Protein AF-A0A7R9TC52-F1 (afdb_monomer)

Radius of gyration: 25.81 Å; Cα contacts (8 Å, |Δi|>4): 163; chains: 1; bounding box: 62×37×87 Å

Organism: Micromonas pusilla (NCBI:txid38833)

Structure (mmCIF, N/CA/C/O backbone):
data_AF-A0A7R9TC52-F1
#
_entry.id   AF-A0A7R9TC52-F1
#
loop_
_atom_site.group_PDB
_atom_site.id
_atom_site.type_symbol
_atom_site.label_atom_id
_atom_site.label_alt_id
_atom_site.label_comp_id
_atom_site.label_asym_id
_atom_site.label_entity_id
_atom_site.label_seq_id
_atom_site.pdbx_PDB_ins_code
_atom_site.Cartn_x
_atom_site.Cartn_y
_atom_site.Cartn_z
_atom_site.occupancy
_atom_site.B_iso_or_equiv
_atom_site.auth_seq_id
_atom_site.auth_comp_id
_atom_site.auth_asym_id
_atom_site.auth_atom_id
_atom_site.pdbx_PDB_model_num
ATOM 1 N N . PRO A 1 1 ? 1.605 -23.244 55.965 1.00 40.97 1 PRO A N 1
ATOM 2 C CA . PRO A 1 1 ? 0.274 -23.173 55.314 1.00 40.97 1 PRO A CA 1
ATOM 3 C C . PRO A 1 1 ? 0.429 -22.957 53.800 1.00 40.97 1 PRO A C 1
ATOM 5 O O . PRO A 1 1 ? 0.534 -21.833 53.319 1.00 40.97 1 PRO A O 1
ATOM 8 N N . VAL A 1 2 ? 0.541 -24.070 53.074 1.00 34.84 2 VAL A N 1
ATOM 9 C CA . VAL A 1 2 ? 0.736 -24.121 51.621 1.00 34.84 2 VAL A CA 1
ATOM 10 C C . VAL A 1 2 ? -0.630 -23.930 50.963 1.00 34.84 2 VAL A C 1
ATOM 12 O O . VAL A 1 2 ? -1.528 -24.744 51.167 1.00 34.84 2 VAL A O 1
ATOM 15 N N . ARG A 1 3 ? -0.824 -22.828 50.231 1.00 35.22 3 ARG A N 1
ATOM 16 C CA . ARG A 1 3 ? -2.054 -22.608 49.458 1.00 35.22 3 ARG A CA 1
ATOM 17 C C . ARG A 1 3 ? -2.007 -23.490 48.210 1.00 35.22 3 ARG A C 1
ATOM 19 O O . ARG A 1 3 ? -1.059 -23.425 47.432 1.00 35.22 3 ARG A O 1
ATOM 26 N N . SER A 1 4 ? -3.015 -24.343 48.071 1.00 33.31 4 SER A N 1
ATOM 27 C CA . SER A 1 4 ? -3.179 -25.311 46.990 1.00 33.31 4 SER A CA 1
ATOM 28 C C . SER A 1 4 ? -3.254 -24.641 45.618 1.00 33.31 4 SER A C 1
ATOM 30 O O . SER A 1 4 ? -4.036 -23.715 45.411 1.00 33.31 4 SER A O 1
ATOM 32 N N . TRP A 1 5 ? -2.505 -25.188 44.666 1.00 34.31 5 TRP A N 1
ATOM 33 C CA . TRP A 1 5 ? -2.397 -24.782 43.260 1.00 34.31 5 TRP A CA 1
ATOM 34 C C . TRP A 1 5 ? -3.608 -25.149 42.370 1.00 34.31 5 TRP A C 1
ATOM 36 O O . TRP A 1 5 ? -3.480 -25.229 41.155 1.00 34.31 5 TRP A O 1
ATOM 46 N N . ASN A 1 6 ? -4.801 -25.343 42.939 1.00 37.53 6 ASN A N 1
ATOM 47 C CA . ASN A 1 6 ? -5.980 -25.836 42.209 1.00 37.53 6 ASN A CA 1
ATOM 48 C C . ASN A 1 6 ? -7.138 -24.828 42.189 1.00 37.53 6 ASN A C 1
ATOM 50 O O . ASN A 1 6 ? -8.243 -25.143 42.624 1.00 37.53 6 ASN A O 1
ATOM 54 N N . GLN A 1 7 ? -6.911 -23.607 41.688 1.00 41.38 7 GLN A N 1
ATOM 55 C CA . GLN A 1 7 ? -8.031 -22.681 41.438 1.00 41.38 7 GLN A CA 1
ATOM 56 C C . GLN A 1 7 ? -7.898 -21.760 40.215 1.00 41.38 7 GLN A C 1
ATOM 58 O O . GLN A 1 7 ? -8.698 -20.847 40.049 1.00 41.38 7 GLN A O 1
ATOM 63 N N . PHE A 1 8 ? -6.950 -22.025 39.313 1.00 36.66 8 PHE A N 1
ATOM 64 C CA . PHE A 1 8 ? -6.849 -21.330 38.022 1.00 36.66 8 PHE A CA 1
ATOM 65 C C . PHE A 1 8 ? -6.817 -22.335 36.862 1.00 36.66 8 PHE A C 1
ATOM 67 O O . PHE A 1 8 ? -5.893 -22.375 36.062 1.00 36.66 8 PHE A O 1
ATOM 74 N N . SER A 1 9 ? -7.853 -23.168 36.766 1.00 41.00 9 SER A N 1
ATOM 75 C CA . SER A 1 9 ? -8.169 -23.941 35.556 1.00 41.00 9 SER A CA 1
ATOM 76 C C . SER A 1 9 ? -9.432 -23.402 34.878 1.00 41.00 9 SER A C 1
ATOM 78 O O . SER A 1 9 ? -10.278 -24.144 34.389 1.00 41.00 9 SER A O 1
ATOM 80 N N . GLY A 1 10 ? -9.562 -22.075 34.834 1.00 33.19 10 GLY A N 1
ATOM 81 C CA . GLY A 1 10 ? -10.422 -21.411 33.866 1.00 33.19 10 GLY A CA 1
ATOM 82 C C . GLY A 1 10 ? -9.633 -21.243 32.577 1.00 33.19 10 GLY A C 1
ATOM 83 O O . GLY A 1 10 ? -8.869 -20.291 32.446 1.00 33.19 10 GLY A O 1
ATOM 84 N N . LEU A 1 11 ? -9.783 -22.181 31.643 1.00 34.69 11 LEU A N 1
ATOM 85 C CA . LEU A 1 11 ? -9.360 -21.996 30.261 1.00 34.69 11 LEU A CA 1
ATOM 86 C C . LEU A 1 11 ? -10.121 -20.769 29.739 1.00 34.69 11 LEU A C 1
ATOM 88 O O . LEU A 1 11 ? -11.295 -20.887 29.405 1.00 34.69 11 LEU A O 1
ATOM 92 N N . PHE A 1 12 ? -9.510 -19.581 29.745 1.00 33.59 12 PHE A N 1
ATOM 93 C CA . PHE A 1 12 ? -10.089 -18.425 29.069 1.00 33.59 12 PHE A CA 1
ATOM 94 C C . PHE A 1 12 ? -10.156 -18.789 27.587 1.00 33.59 12 PHE A C 1
ATOM 96 O O . PHE A 1 12 ? -9.103 -18.900 26.952 1.00 33.59 12 PHE A O 1
ATOM 103 N N . PRO A 1 13 ? -11.346 -18.998 26.997 1.00 35.34 13 PRO A N 1
ATOM 104 C CA . PRO A 1 13 ? -11.420 -19.101 25.561 1.00 35.34 13 PRO A CA 1
ATOM 105 C C . PRO A 1 13 ? -11.155 -17.680 25.076 1.00 35.34 13 PRO A C 1
ATOM 107 O O . PRO A 1 13 ? -11.984 -16.787 25.270 1.00 35.34 13 PRO A O 1
ATOM 110 N N . GLY A 1 14 ? -9.966 -17.459 24.514 1.00 35.66 14 GLY A N 1
ATOM 111 C CA . GLY A 1 14 ? -9.632 -16.241 23.793 1.00 35.66 14 GLY A CA 1
ATOM 112 C C . GLY A 1 14 ? -10.634 -16.071 22.659 1.00 35.66 14 GLY A C 1
ATOM 113 O O . GLY A 1 14 ? -10.454 -16.595 21.565 1.00 35.66 14 GLY A O 1
ATOM 114 N N . THR A 1 15 ? -11.738 -15.393 22.947 1.00 40.16 15 THR A N 1
ATOM 115 C CA . THR A 1 15 ? -12.758 -15.059 21.968 1.00 40.16 15 THR A CA 1
ATOM 116 C C . THR A 1 15 ? -12.545 -13.606 21.611 1.00 40.16 15 THR A C 1
ATOM 118 O O . THR A 1 15 ? -12.765 -12.697 22.409 1.00 40.16 15 THR A O 1
ATOM 121 N N . ASN A 1 16 ? -12.095 -13.386 20.380 1.00 38.34 16 ASN A N 1
ATOM 122 C CA . ASN A 1 16 ? -12.171 -12.084 19.741 1.00 38.34 16 ASN A CA 1
ATOM 123 C C . ASN A 1 16 ? -13.656 -11.753 19.510 1.00 38.34 16 ASN A C 1
ATOM 125 O O . ASN A 1 16 ? -14.185 -11.990 18.431 1.00 38.34 16 ASN A O 1
ATOM 129 N N . GLY A 1 17 ? -14.345 -11.270 20.547 1.00 40.81 17 GLY A N 1
ATOM 130 C CA . GLY A 1 17 ? -15.575 -10.481 20.430 1.00 40.81 17 GLY A CA 1
ATOM 131 C C . GLY A 1 17 ? -16.787 -11.113 19.731 1.00 40.81 17 GLY A C 1
ATOM 132 O O . GLY A 1 17 ? -17.595 -10.367 19.184 1.00 40.81 17 GLY A O 1
ATOM 133 N N . LEU A 1 18 ? -16.974 -12.438 19.745 1.00 40.31 18 LEU A N 1
ATOM 134 C CA . LEU A 1 18 ? -18.172 -13.052 19.154 1.00 40.31 18 LEU A CA 1
ATOM 135 C C . LEU A 1 18 ? -19.357 -13.060 20.135 1.00 40.31 18 LEU A C 1
ATOM 137 O O . LEU A 1 18 ? -19.440 -13.888 21.043 1.00 40.31 18 LEU A O 1
ATOM 141 N N . ARG A 1 19 ? -20.326 -12.167 19.911 1.00 37.69 19 ARG A N 1
ATOM 142 C CA . ARG A 1 19 ? -21.653 -12.222 20.541 1.00 37.69 19 ARG A CA 1
ATOM 143 C C . ARG A 1 19 ? -22.527 -13.198 19.743 1.00 37.69 19 ARG A C 1
ATOM 145 O O . ARG A 1 19 ? -22.963 -12.883 18.642 1.00 37.69 19 ARG A O 1
ATOM 152 N N . LYS A 1 20 ? -22.782 -14.392 20.285 1.00 36.47 20 LYS A N 1
ATOM 153 C CA . LYS A 1 20 ? -23.729 -15.365 19.710 1.00 36.47 20 LYS A CA 1
ATOM 154 C C . LYS A 1 20 ? -25.159 -14.899 20.015 1.00 36.47 20 LYS A C 1
ATOM 156 O O . LYS A 1 20 ? -25.561 -14.923 21.175 1.00 36.47 20 LYS A O 1
ATOM 161 N N . GLN A 1 21 ? -25.929 -14.490 19.008 1.00 42.16 21 GLN A N 1
ATOM 162 C CA . GLN A 1 21 ? -27.389 -14.412 19.128 1.00 42.16 21 GLN A CA 1
ATOM 163 C C . GLN A 1 21 ? -27.986 -15.686 18.521 1.00 42.16 21 GLN A C 1
ATOM 165 O O . GLN A 1 21 ? -27.682 -16.031 17.381 1.00 42.16 21 GLN A O 1
ATOM 170 N N . LYS A 1 22 ? -28.779 -16.413 19.318 1.00 42.53 22 LYS A N 1
ATOM 171 C CA . LYS A 1 22 ? -29.676 -17.478 18.842 1.00 42.53 22 LYS A CA 1
ATOM 172 C C . LYS A 1 22 ? -30.717 -16.845 17.922 1.00 42.53 22 LYS A C 1
ATOM 174 O O . LYS A 1 22 ? -31.209 -15.789 18.294 1.00 42.53 22 LYS A O 1
ATOM 179 N N . ASN A 1 23 ? -31.083 -17.499 16.823 1.00 38.19 23 ASN A N 1
ATOM 180 C CA . ASN A 1 23 ? -32.410 -17.341 16.229 1.00 38.19 23 ASN A CA 1
ATOM 181 C C . ASN A 1 23 ? -32.863 -18.641 15.550 1.00 38.19 23 ASN A C 1
ATOM 183 O O . ASN A 1 23 ? -32.041 -19.448 15.124 1.00 38.19 23 ASN A O 1
ATOM 187 N N . ASP A 1 24 ? -34.181 -18.797 15.593 1.00 41.84 24 ASP A N 1
ATOM 188 C CA . ASP A 1 24 ? -35.038 -19.979 15.490 1.00 41.84 24 ASP A CA 1
ATOM 189 C C . ASP A 1 24 ? -35.435 -20.306 14.034 1.00 41.84 24 ASP A C 1
ATOM 191 O O . ASP A 1 24 ? -35.363 -19.439 13.161 1.00 41.84 24 ASP A O 1
ATOM 195 N N . GLU A 1 25 ? -35.829 -21.553 13.773 1.00 46.72 25 GLU A N 1
ATOM 196 C CA . GLU A 1 25 ? -36.002 -22.153 12.439 1.00 46.72 25 GLU A CA 1
ATOM 197 C C . GLU A 1 25 ? -37.337 -21.786 11.751 1.00 46.72 25 GLU A C 1
ATOM 199 O O . GLU A 1 25 ? -38.415 -22.014 12.292 1.00 46.72 25 GLU A O 1
ATOM 204 N N . SER A 1 26 ? -37.285 -21.284 10.507 1.00 42.59 26 SER A N 1
ATOM 205 C CA . SER A 1 26 ? -38.349 -21.424 9.483 1.00 42.59 26 SER A CA 1
ATOM 206 C C . SER A 1 26 ? -37.828 -20.961 8.110 1.00 42.59 26 SER A C 1
ATOM 208 O O . SER A 1 26 ? -37.784 -19.773 7.802 1.00 42.59 26 SER A O 1
ATOM 210 N N . HIS A 1 27 ? -37.355 -21.894 7.279 1.00 46.94 27 HIS A N 1
ATOM 211 C CA . HIS A 1 27 ? -36.656 -21.564 6.030 1.00 46.94 27 HIS A CA 1
ATOM 212 C C . HIS A 1 27 ? -37.600 -21.526 4.816 1.00 46.94 27 HIS A C 1
ATOM 214 O O . HIS A 1 27 ? -38.103 -22.560 4.380 1.00 46.94 27 HIS A O 1
ATOM 220 N N . GLY A 1 28 ? -37.784 -20.331 4.241 1.00 50.12 28 GLY A N 1
ATOM 221 C CA . GLY A 1 28 ? -38.159 -20.151 2.832 1.00 50.12 28 GLY A CA 1
ATOM 222 C C . GLY A 1 28 ? -37.042 -20.620 1.889 1.00 50.12 28 GLY A C 1
ATOM 223 O O . GLY A 1 28 ? -35.961 -21.011 2.339 1.00 50.12 28 GLY A O 1
ATOM 224 N N . SER A 1 29 ? -37.287 -20.616 0.576 1.00 58.75 29 SER A N 1
ATOM 225 C CA . SER A 1 29 ? -36.290 -21.102 -0.383 1.00 58.75 29 SER A CA 1
ATOM 226 C C . SER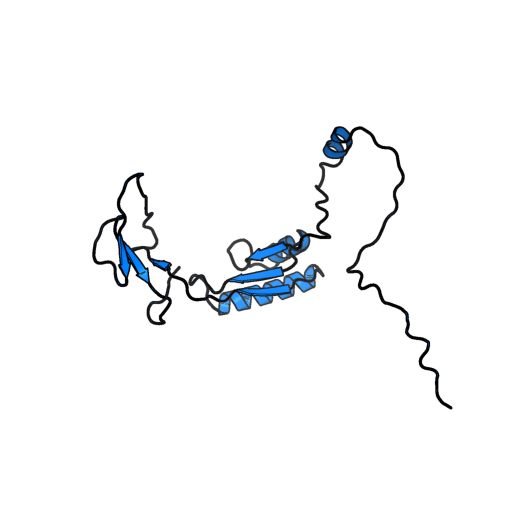 A 1 29 ? -34.987 -20.294 -0.284 1.00 58.75 29 SER A C 1
ATOM 228 O O . SER A 1 29 ? -34.993 -19.082 -0.066 1.00 58.75 29 SER A O 1
ATOM 230 N N . LEU A 1 30 ? -33.843 -20.968 -0.446 1.00 51.75 30 LEU A N 1
ATOM 231 C CA . LEU A 1 30 ? -32.504 -20.364 -0.347 1.00 51.75 30 LEU A CA 1
ATOM 232 C C . LEU A 1 30 ? -32.352 -19.111 -1.223 1.00 51.75 30 LEU A C 1
ATOM 234 O O . LEU A 1 30 ? -31.683 -18.163 -0.825 1.00 51.75 30 LEU A O 1
ATOM 238 N N . ALA A 1 31 ? -33.001 -19.088 -2.388 1.00 49.56 31 ALA A N 1
ATOM 239 C CA . ALA A 1 31 ? -32.985 -17.942 -3.288 1.00 49.56 31 ALA A CA 1
ATOM 240 C C . ALA A 1 31 ? -33.761 -16.738 -2.723 1.00 49.56 31 ALA A C 1
ATOM 242 O O . ALA A 1 31 ? -33.278 -15.613 -2.813 1.00 49.56 31 ALA A O 1
ATOM 243 N N . GLU A 1 32 ? -34.919 -16.951 -2.095 1.00 53.31 32 GLU A N 1
ATOM 244 C CA . GLU A 1 32 ? -35.710 -15.870 -1.489 1.00 53.31 32 GLU A CA 1
ATOM 245 C C . GLU A 1 32 ? -35.017 -15.272 -0.263 1.00 53.31 32 GLU A C 1
ATOM 247 O O . GLU A 1 32 ? -35.020 -14.056 -0.098 1.00 53.31 32 GLU A O 1
ATOM 252 N N . ILE A 1 33 ? -34.350 -16.098 0.550 1.00 58.44 33 ILE A N 1
ATOM 253 C CA . ILE A 1 33 ? -33.572 -15.630 1.708 1.00 58.44 33 ILE A CA 1
ATOM 254 C C . ILE A 1 33 ? -32.368 -14.796 1.246 1.00 58.44 33 ILE A C 1
ATOM 256 O O . ILE A 1 33 ? -32.144 -13.699 1.755 1.00 58.44 33 ILE A O 1
ATOM 260 N N . VAL A 1 34 ? -31.628 -15.273 0.239 1.00 57.25 34 VAL A N 1
ATOM 261 C CA . VAL A 1 34 ? -30.448 -14.574 -0.300 1.00 57.25 34 VAL A CA 1
ATOM 262 C C . VAL A 1 34 ? -30.823 -13.237 -0.945 1.00 57.25 34 VAL A C 1
ATOM 264 O O . VAL A 1 34 ? -30.100 -12.255 -0.784 1.00 57.25 34 VAL A O 1
ATOM 267 N N . MET A 1 35 ? -31.958 -13.172 -1.646 1.00 53.44 35 MET A N 1
ATOM 268 C CA . MET A 1 35 ? -32.402 -11.941 -2.305 1.00 53.44 35 MET A CA 1
ATOM 269 C C . MET A 1 35 ? -33.078 -10.959 -1.335 1.00 53.44 35 MET A C 1
ATOM 271 O O . MET A 1 35 ? -32.914 -9.751 -1.501 1.00 53.44 35 MET A O 1
ATOM 275 N N . ALA A 1 36 ? -33.770 -11.439 -0.294 1.00 54.41 36 ALA A N 1
ATOM 276 C CA . ALA A 1 36 ? -34.366 -10.589 0.743 1.00 54.41 36 ALA A CA 1
ATOM 277 C C . ALA A 1 36 ? -33.330 -10.020 1.737 1.00 54.41 36 ALA A C 1
ATOM 279 O O . ALA A 1 36 ? -33.522 -8.920 2.252 1.00 54.41 36 ALA A O 1
ATOM 280 N N . GLU A 1 37 ? -32.204 -10.708 1.974 1.00 51.31 37 GLU A N 1
ATOM 281 C CA . GLU A 1 37 ? -31.087 -10.191 2.790 1.00 51.31 37 GLU A CA 1
ATOM 282 C C . GLU A 1 37 ? -30.153 -9.219 2.038 1.00 51.31 37 GLU A C 1
ATOM 284 O O . GLU A 1 37 ? -29.204 -8.678 2.621 1.00 51.31 37 GLU A O 1
ATOM 289 N N . SER A 1 38 ? -30.424 -8.918 0.764 1.00 46.94 38 SER A N 1
ATOM 290 C CA . SER A 1 38 ? -29.614 -8.010 -0.060 1.00 46.94 38 SER A CA 1
ATOM 291 C C . SER A 1 38 ? -29.848 -6.517 0.247 1.00 46.94 38 SER A C 1
ATOM 293 O O . SER A 1 38 ? -30.123 -5.705 -0.634 1.00 46.94 38 SER A O 1
ATOM 295 N N . ALA A 1 39 ? -29.701 -6.126 1.516 1.00 49.53 39 ALA A N 1
ATOM 296 C CA . ALA A 1 39 ? -29.491 -4.727 1.920 1.00 49.53 39 ALA A CA 1
ATOM 297 C C . ALA A 1 39 ? -28.133 -4.487 2.607 1.00 49.53 39 ALA A C 1
ATOM 299 O O . ALA A 1 39 ? -27.769 -3.346 2.888 1.00 49.53 39 ALA A O 1
ATOM 300 N N . LYS A 1 40 ? -27.355 -5.543 2.859 1.00 44.97 40 LYS A N 1
ATOM 301 C CA . LYS A 1 40 ? -25.913 -5.513 3.148 1.00 44.97 40 LYS A CA 1
ATOM 302 C C . LYS A 1 40 ? -25.480 -6.964 3.221 1.00 44.97 40 LYS A C 1
ATOM 304 O O . LYS A 1 40 ? -25.868 -7.655 4.158 1.00 44.97 40 LYS A O 1
ATOM 309 N N . SER A 1 41 ? -24.670 -7.423 2.274 1.00 41.88 41 SER A N 1
ATOM 310 C CA . SER A 1 41 ? -24.009 -8.717 2.405 1.00 41.88 41 SER A CA 1
ATOM 311 C C . SER A 1 41 ? -23.293 -8.757 3.759 1.00 41.88 41 SER A C 1
ATOM 313 O O . SER A 1 41 ? -22.268 -8.092 3.941 1.00 41.88 41 SER A O 1
ATOM 315 N N . LYS A 1 42 ? -23.818 -9.519 4.725 1.00 49.47 42 LYS A N 1
ATOM 316 C CA . LYS A 1 42 ? -23.041 -9.965 5.883 1.00 49.47 42 LYS A CA 1
ATOM 317 C C . LYS A 1 42 ? -22.056 -10.999 5.357 1.00 49.47 42 LYS A C 1
ATOM 319 O O . LYS A 1 42 ? -22.210 -12.197 5.574 1.00 49.47 42 LYS 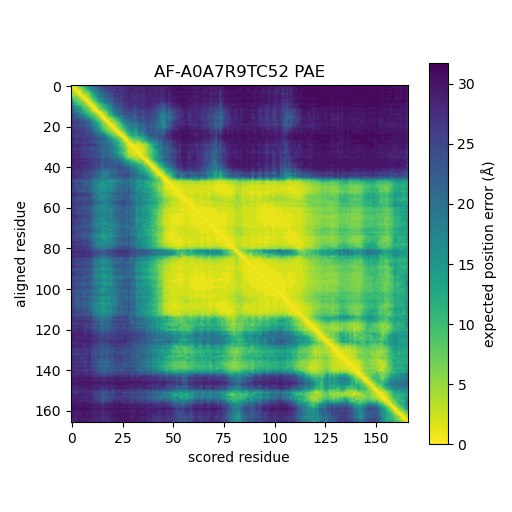A O 1
ATOM 324 N N . ILE A 1 43 ? -21.036 -10.533 4.634 1.00 48.31 43 ILE A N 1
ATOM 325 C CA . ILE A 1 43 ? -19.802 -11.298 4.530 1.00 48.31 43 ILE A CA 1
ATOM 326 C C . ILE A 1 43 ? -19.435 -11.589 5.980 1.00 48.31 43 ILE A C 1
ATOM 328 O O . ILE A 1 43 ? -19.353 -10.679 6.805 1.00 48.31 43 ILE A O 1
ATOM 332 N N . ASN A 1 44 ? -19.331 -12.866 6.320 1.00 50.41 44 ASN A N 1
ATOM 333 C CA . ASN A 1 44 ? -18.929 -13.289 7.645 1.00 50.41 44 ASN A CA 1
ATOM 334 C C . ASN A 1 44 ? -17.416 -12.999 7.760 1.00 50.41 44 ASN A C 1
ATOM 336 O O . ASN A 1 44 ? -16.572 -13.878 7.569 1.00 50.41 44 ASN A O 1
ATOM 340 N N . TYR A 1 45 ? -17.080 -11.715 7.962 1.00 51.50 45 TYR A N 1
ATOM 341 C CA . TYR A 1 45 ? -15.723 -11.161 8.117 1.00 51.50 45 TYR A CA 1
ATOM 342 C C . TYR A 1 45 ? -14.972 -11.789 9.307 1.00 51.50 45 TYR A C 1
ATOM 344 O O . TYR A 1 45 ? -13.782 -11.555 9.536 1.00 51.50 45 TYR A O 1
ATOM 352 N N . ASP A 1 46 ? -15.661 -12.623 10.080 1.00 56.84 46 ASP A N 1
ATOM 353 C CA . ASP A 1 46 ? -15.172 -13.252 11.291 1.00 56.84 46 ASP A CA 1
ATOM 354 C C . ASP A 1 46 ? -13.972 -14.165 10.989 1.00 56.84 46 ASP A C 1
ATOM 356 O O . ASP A 1 46 ? -13.063 -14.268 11.819 1.00 56.84 46 ASP A O 1
ATOM 360 N N . LYS A 1 47 ? -13.889 -14.732 9.772 1.00 73.31 47 LYS A N 1
ATOM 361 C CA . LYS A 1 47 ? -12.776 -15.607 9.353 1.00 73.31 47 LYS A CA 1
ATOM 362 C C . LYS A 1 47 ? -11.723 -14.926 8.477 1.00 73.31 47 LYS A C 1
ATOM 364 O O . LYS A 1 47 ? -10.535 -15.100 8.734 1.00 73.31 47 LYS A O 1
ATOM 369 N N . CYS A 1 48 ? -12.125 -14.164 7.461 1.00 81.19 48 CYS A N 1
ATOM 370 C CA . CYS A 1 48 ? -11.179 -13.554 6.522 1.00 81.19 48 CYS A CA 1
ATOM 371 C C . CYS A 1 48 ? -10.750 -12.164 7.003 1.00 81.19 48 CYS A C 1
ATOM 373 O O . CYS A 1 48 ? -11.593 -11.298 7.229 1.00 81.19 48 CYS A O 1
ATOM 375 N N . LYS A 1 49 ? -9.442 -11.945 7.171 1.00 88.06 49 LYS A N 1
ATOM 376 C CA . LYS A 1 49 ? -8.888 -10.646 7.576 1.00 88.06 49 LYS A CA 1
ATOM 377 C C . LYS A 1 49 ? -8.444 -9.866 6.347 1.00 88.06 49 LYS A C 1
ATOM 379 O O . LYS A 1 49 ? -7.736 -10.399 5.500 1.00 88.06 49 LYS A O 1
ATOM 384 N N . VAL A 1 50 ? -8.850 -8.600 6.278 1.00 92.12 50 VAL A N 1
ATOM 385 C CA . VAL A 1 50 ? -8.517 -7.712 5.163 1.00 92.12 50 VAL A CA 1
ATOM 386 C C . VAL A 1 50 ? -7.241 -6.948 5.486 1.00 92.12 50 VAL A C 1
ATOM 388 O O . VAL A 1 50 ? -7.167 -6.236 6.491 1.00 92.12 50 VAL A O 1
ATOM 391 N N . ILE A 1 51 ? -6.248 -7.092 4.614 1.00 95.81 51 ILE A N 1
ATOM 392 C CA . ILE A 1 51 ? -5.028 -6.288 4.612 1.00 95.81 51 ILE A CA 1
ATOM 393 C C . ILE A 1 51 ? -5.150 -5.298 3.456 1.00 95.81 51 ILE A C 1
ATOM 395 O O . ILE A 1 51 ? -5.361 -5.723 2.322 1.00 95.81 51 ILE A O 1
ATOM 399 N N . ALA A 1 52 ? -5.026 -4.002 3.730 1.00 95.25 52 ALA A N 1
ATOM 400 C CA . ALA A 1 52 ? -5.076 -2.970 2.698 1.00 95.25 52 ALA A CA 1
ATOM 401 C C . ALA A 1 52 ? -3.750 -2.213 2.635 1.00 95.25 52 ALA A C 1
ATOM 403 O O . ALA A 1 52 ? -3.216 -1.803 3.667 1.00 95.25 52 ALA A O 1
ATOM 404 N N . THR A 1 53 ? -3.232 -2.013 1.424 1.00 95.00 53 THR A N 1
ATOM 405 C CA . THR A 1 53 ? -2.123 -1.084 1.187 1.00 95.00 53 THR A CA 1
ATOM 406 C C . THR A 1 53 ? -2.639 0.344 1.329 1.00 95.00 53 THR A C 1
ATOM 408 O O . THR A 1 53 ? -3.630 0.697 0.691 1.00 95.00 53 THR A O 1
ATOM 411 N N . ILE A 1 54 ? -1.992 1.147 2.175 1.00 95.06 54 ILE A N 1
ATOM 412 C CA . ILE A 1 54 ? -2.419 2.520 2.485 1.00 95.06 54 ILE A CA 1
ATOM 413 C C . ILE A 1 54 ? -1.341 3.554 2.150 1.00 95.06 54 ILE A C 1
ATOM 415 O O . ILE A 1 54 ? -0.193 3.210 1.873 1.00 95.06 54 ILE A O 1
ATOM 419 N N . GLY A 1 55 ? -1.715 4.834 2.201 1.00 90.88 55 GLY A N 1
ATOM 420 C CA . GLY A 1 55 ? -0.832 5.956 1.874 1.00 90.88 55 GLY A CA 1
ATOM 421 C C . GLY A 1 55 ? -0.897 6.402 0.416 1.00 90.88 55 GLY A C 1
ATOM 422 O O . GLY A 1 55 ? -0.193 7.329 0.032 1.00 90.88 55 GLY A O 1
ATOM 423 N N . GLY A 1 56 ? -1.772 5.792 -0.387 1.00 90.25 56 GLY A N 1
ATOM 424 C CA . GLY A 1 56 ? -2.122 6.313 -1.706 1.00 90.25 56 GLY A CA 1
ATOM 425 C C . GLY A 1 56 ? -3.135 7.471 -1.635 1.00 90.25 56 GLY A C 1
ATOM 426 O O . GLY A 1 56 ? -3.694 7.752 -0.569 1.00 90.25 56 GLY A O 1
ATOM 427 N N . PRO A 1 57 ? -3.477 8.092 -2.780 1.00 89.94 57 PRO A N 1
ATOM 428 C CA . PRO A 1 57 ? -4.399 9.235 -2.844 1.00 89.94 57 PRO A CA 1
ATOM 429 C C . PRO A 1 57 ? -5.763 8.994 -2.173 1.00 89.94 57 PRO A C 1
ATOM 431 O O . PRO A 1 57 ? -6.354 9.905 -1.596 1.00 89.94 57 PRO A O 1
ATOM 434 N N . LEU A 1 58 ? -6.241 7.746 -2.187 1.00 91.69 58 LEU A N 1
ATOM 435 C CA . LEU A 1 58 ? -7.532 7.342 -1.619 1.00 91.69 58 LEU A CA 1
ATOM 436 C C . LEU A 1 58 ? -7.444 6.754 -0.198 1.00 91.69 58 LEU A C 1
ATOM 438 O O . LEU A 1 58 ? -8.435 6.242 0.314 1.00 91.69 58 LEU A O 1
ATOM 442 N N . SER A 1 59 ? -6.267 6.765 0.433 1.00 93.56 59 SER A N 1
ATOM 443 C CA . SER A 1 59 ? -6.020 6.037 1.689 1.00 93.56 59 SER A CA 1
ATOM 444 C C . SER A 1 59 ? -4.970 6.697 2.591 1.00 93.56 59 SER A C 1
ATOM 446 O O . SER A 1 59 ? -4.231 6.002 3.287 1.00 93.56 59 SER A O 1
ATOM 448 N N . HIS A 1 60 ? -4.874 8.029 2.579 1.00 93.31 60 HIS A N 1
ATOM 449 C CA . HIS A 1 60 ? -3.865 8.762 3.360 1.00 93.31 60 HIS A CA 1
ATOM 450 C C . HIS A 1 60 ? -4.471 9.685 4.425 1.00 93.31 60 HIS A C 1
ATOM 452 O O . HIS A 1 60 ? -3.834 9.928 5.449 1.00 93.31 60 HIS A O 1
ATOM 458 N N . THR A 1 61 ? -5.696 10.182 4.227 1.00 97.38 61 THR A N 1
ATOM 459 C CA . THR A 1 61 ? -6.363 11.069 5.195 1.00 97.38 61 THR A CA 1
ATOM 460 C C . THR A 1 61 ? -7.018 10.290 6.336 1.00 97.38 61 THR A C 1
ATOM 462 O O . THR A 1 61 ? -7.364 9.115 6.202 1.00 97.38 61 THR A O 1
ATOM 465 N N . VAL A 1 62 ? -7.241 10.957 7.471 1.00 98.00 62 VAL A N 1
ATOM 466 C CA . VAL A 1 62 ? -7.873 10.351 8.656 1.00 98.00 62 VAL A CA 1
ATOM 467 C C . VAL A 1 62 ? -9.286 9.837 8.363 1.00 98.00 62 VAL A C 1
ATOM 469 O O . VAL A 1 62 ? -9.667 8.780 8.870 1.00 98.00 62 VAL A O 1
ATOM 472 N N . ASP A 1 63 ? -10.061 10.550 7.546 1.00 97.88 63 ASP A N 1
ATOM 473 C CA . ASP A 1 63 ? -11.445 10.176 7.243 1.00 97.88 63 ASP A CA 1
ATOM 474 C C . ASP A 1 63 ? -11.501 8.960 6.312 1.00 97.88 63 ASP A C 1
ATOM 476 O O . ASP A 1 63 ? -12.167 7.979 6.641 1.00 97.88 63 ASP A O 1
ATOM 480 N N . GLN A 1 64 ? -10.687 8.940 5.249 1.00 97.88 64 GLN A N 1
ATOM 481 C CA . GLN A 1 64 ? -10.529 7.762 4.383 1.00 97.88 64 GLN A CA 1
ATOM 482 C C . GLN A 1 64 ? -10.106 6.525 5.188 1.00 97.88 64 GLN A C 1
ATOM 484 O O . GLN A 1 64 ? -10.688 5.450 5.053 1.00 97.88 64 GLN A O 1
ATOM 489 N N . LEU A 1 65 ? -9.111 6.672 6.068 1.00 98.06 65 LEU A N 1
ATOM 490 C CA . LE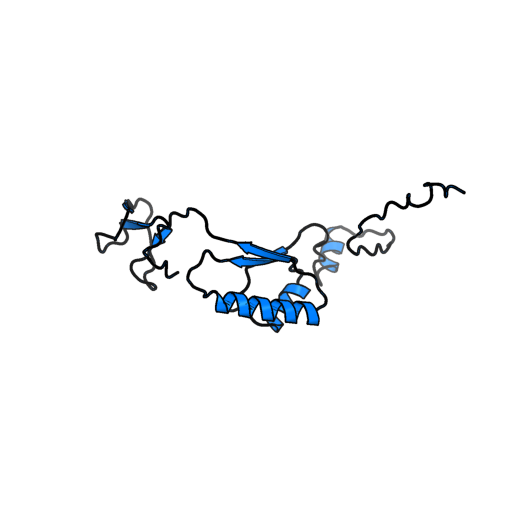U A 1 65 ? -8.641 5.579 6.920 1.00 98.06 65 LEU A CA 1
ATOM 491 C C . LEU A 1 65 ? -9.716 5.132 7.917 1.00 98.06 65 LEU A C 1
ATOM 493 O O . LEU A 1 65 ? -9.839 3.942 8.197 1.00 98.06 65 LEU A O 1
ATOM 497 N N . SER A 1 66 ? -10.522 6.060 8.433 1.00 97.44 66 SER A N 1
ATOM 498 C CA . SER A 1 66 ? -11.647 5.731 9.313 1.00 97.44 66 SER A CA 1
ATOM 499 C C . SER A 1 66 ? -12.706 4.908 8.585 1.00 97.44 66 SER A C 1
ATOM 501 O O . SER A 1 66 ? -13.242 3.958 9.158 1.00 97.44 66 SER A O 1
ATOM 503 N N . ASP A 1 67 ? -12.978 5.228 7.323 1.00 96.50 67 ASP A N 1
ATOM 504 C CA . ASP A 1 67 ? -13.924 4.481 6.500 1.00 96.50 67 ASP A CA 1
ATOM 505 C C . ASP A 1 67 ? -13.390 3.094 6.139 1.00 96.50 67 ASP A C 1
ATOM 507 O O . ASP A 1 67 ? -14.128 2.116 6.254 1.00 96.50 67 ASP A O 1
ATOM 511 N N . LEU A 1 68 ? -12.092 2.965 5.842 1.00 96.00 68 LEU A N 1
ATOM 512 C CA . LEU A 1 68 ? -11.440 1.663 5.652 1.00 96.00 68 LEU A CA 1
ATOM 513 C C . LEU A 1 68 ? -11.519 0.785 6.911 1.00 96.00 68 LEU A C 1
ATOM 515 O O . LEU A 1 68 ? -11.809 -0.410 6.819 1.00 96.00 68 LEU A O 1
ATOM 519 N N . LEU A 1 69 ? -11.312 1.365 8.097 1.00 95.31 69 LEU A N 1
ATOM 520 C CA . LEU A 1 69 ? -11.444 0.647 9.370 1.00 95.31 69 LEU A CA 1
ATOM 521 C C . LEU A 1 69 ? -12.883 0.169 9.609 1.00 95.31 69 LEU A C 1
ATOM 523 O O . LEU A 1 69 ? -13.087 -0.987 9.975 1.00 95.31 69 LEU A O 1
ATOM 527 N N . ARG A 1 70 ? -13.885 1.021 9.354 1.00 92.31 70 ARG A N 1
ATOM 528 C CA . ARG A 1 70 ? -15.310 0.654 9.470 1.00 92.31 70 ARG A CA 1
ATOM 529 C C . ARG A 1 70 ? -15.740 -0.379 8.430 1.00 92.31 70 ARG A C 1
ATOM 531 O O . ARG A 1 70 ? -16.620 -1.187 8.710 1.00 92.31 70 ARG A O 1
ATOM 538 N N . ALA A 1 71 ? -15.124 -0.358 7.250 1.00 91.25 71 ALA A N 1
ATOM 539 C CA . ALA A 1 71 ? -15.350 -1.337 6.194 1.00 91.25 71 ALA A CA 1
ATOM 540 C C . ALA A 1 71 ? -14.726 -2.713 6.501 1.00 91.25 71 ALA A C 1
ATOM 542 O O . ALA A 1 71 ? -15.032 -3.679 5.806 1.00 91.25 71 ALA A O 1
ATOM 543 N N . GLY A 1 72 ? -13.890 -2.825 7.542 1.00 90.12 72 GLY A N 1
ATOM 544 C CA . GLY A 1 72 ? -13.337 -4.099 8.010 1.00 90.12 72 GLY A CA 1
ATOM 545 C C . GLY A 1 72 ? -11.845 -4.305 7.743 1.00 90.12 72 GLY A C 1
ATOM 546 O O . GLY A 1 72 ? -11.367 -5.437 7.842 1.00 90.12 72 GLY A O 1
ATOM 547 N N . MET A 1 73 ? -11.086 -3.248 7.426 1.00 94.50 73 MET A N 1
ATOM 548 C CA . MET A 1 73 ? -9.623 -3.328 7.358 1.00 94.50 73 MET A CA 1
ATOM 549 C C . MET A 1 73 ? -9.047 -3.765 8.715 1.00 94.50 73 MET A C 1
ATOM 551 O O . MET A 1 73 ? -9.213 -3.080 9.723 1.00 94.50 73 MET A O 1
ATOM 555 N N . ALA A 1 74 ? -8.338 -4.894 8.728 1.00 94.00 74 ALA A N 1
ATOM 556 C CA . A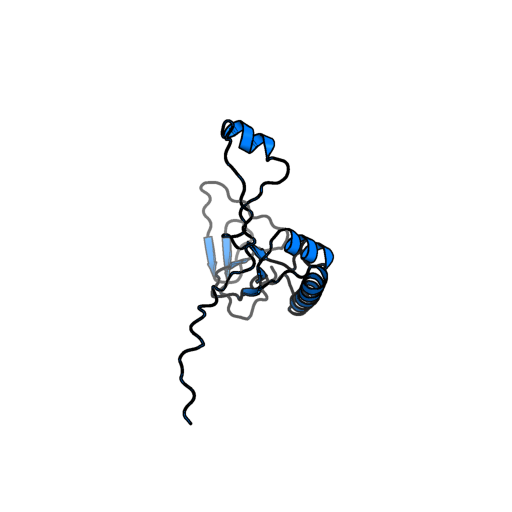LA A 1 74 ? -7.725 -5.475 9.924 1.00 94.00 74 ALA A CA 1
ATOM 557 C C . ALA A 1 74 ? -6.215 -5.197 10.013 1.00 94.00 74 ALA A C 1
ATOM 559 O O . ALA A 1 74 ? -5.637 -5.225 11.103 1.00 94.00 74 ALA A O 1
ATOM 560 N N . CYS A 1 75 ? -5.566 -4.937 8.876 1.00 96.44 75 CYS A N 1
ATOM 561 C CA . CYS A 1 75 ? -4.151 -4.599 8.816 1.00 96.44 75 CYS A CA 1
ATOM 562 C C . CYS A 1 75 ? -3.871 -3.552 7.733 1.00 96.44 75 CYS A C 1
ATOM 564 O O . CYS A 1 75 ? -4.336 -3.669 6.599 1.00 96.44 75 CYS A O 1
ATOM 566 N N . ALA A 1 76 ? -3.082 -2.549 8.101 1.00 97.62 76 ALA A N 1
ATOM 567 C CA . ALA A 1 76 ? -2.541 -1.535 7.218 1.00 97.62 76 ALA A CA 1
ATOM 568 C C . ALA A 1 76 ? -1.158 -1.969 6.722 1.00 97.62 76 ALA A C 1
ATOM 570 O O . ALA A 1 76 ? -0.219 -2.106 7.512 1.00 97.62 76 ALA A O 1
ATOM 571 N N . ARG A 1 77 ? -1.037 -2.169 5.411 1.00 95.94 77 ARG A N 1
ATOM 572 C CA . ARG A 1 77 ? 0.216 -2.480 4.725 1.00 95.94 77 ARG A CA 1
ATOM 573 C C . ARG A 1 77 ? 0.870 -1.188 4.230 1.00 95.94 77 ARG A C 1
ATOM 575 O O . ARG A 1 77 ? 0.277 -0.451 3.447 1.00 95.94 77 ARG A O 1
ATOM 582 N N . PHE A 1 78 ? 2.100 -0.943 4.669 1.00 94.00 78 PHE A N 1
ATOM 583 C CA . PHE A 1 78 ? 2.978 0.120 4.182 1.00 94.00 78 PHE A CA 1
ATOM 584 C C . PHE A 1 78 ? 3.949 -0.500 3.182 1.00 94.00 78 PHE A C 1
ATOM 586 O O . PHE A 1 78 ? 4.708 -1.394 3.554 1.00 94.00 78 PHE A O 1
ATOM 593 N N . ASP A 1 79 ? 3.886 -0.069 1.924 1.00 90.19 79 ASP A N 1
ATOM 594 C CA . ASP A 1 79 ? 4.738 -0.604 0.862 1.00 90.19 79 ASP A CA 1
ATOM 595 C C . ASP A 1 79 ? 5.940 0.306 0.613 1.00 90.19 79 ASP A C 1
ATOM 597 O O . ASP A 1 79 ? 5.768 1.430 0.155 1.00 90.19 79 ASP A O 1
ATOM 601 N N . PHE A 1 80 ? 7.137 -0.182 0.937 1.00 86.69 80 PHE A N 1
ATOM 602 C CA . PHE A 1 80 ? 8.406 0.529 0.755 1.00 86.69 80 PHE A CA 1
ATOM 603 C C . PHE A 1 80 ? 9.129 0.115 -0.537 1.00 86.69 80 PHE A C 1
ATOM 605 O O . PHE A 1 80 ? 10.305 0.416 -0.708 1.00 86.69 80 PHE A O 1
ATOM 612 N N . THR A 1 81 ? 8.470 -0.638 -1.426 1.00 77.19 81 THR A N 1
ATOM 613 C CA . THR A 1 81 ? 9.079 -1.094 -2.691 1.00 77.19 81 THR A CA 1
ATOM 614 C C . THR A 1 81 ? 8.920 -0.110 -3.837 1.00 77.19 81 THR A C 1
ATOM 616 O O . THR A 1 81 ? 9.672 -0.166 -4.805 1.00 77.19 81 THR A O 1
ATOM 619 N N . THR A 1 82 ? 7.948 0.789 -3.731 1.00 65.56 82 THR A N 1
ATOM 620 C CA . THR A 1 82 ? 7.680 1.829 -4.718 1.00 65.56 82 THR A CA 1
ATOM 621 C C . THR A 1 82 ? 8.426 3.098 -4.324 1.00 65.56 82 THR A C 1
ATOM 623 O O . THR A 1 82 ? 8.160 3.641 -3.254 1.00 65.56 82 THR A O 1
ATOM 626 N N . GLY A 1 83 ? 9.315 3.585 -5.191 1.00 63.88 83 GLY A N 1
ATOM 627 C CA . GLY A 1 83 ? 10.075 4.824 -4.983 1.00 63.88 83 GLY A CA 1
ATOM 628 C C . GLY A 1 83 ? 9.230 6.102 -4.986 1.00 63.88 83 GLY A C 1
ATOM 629 O O . GLY A 1 83 ? 9.725 7.164 -4.640 1.00 63.88 83 GLY A O 1
ATOM 630 N N . SER A 1 84 ? 7.934 6.010 -5.296 1.00 65.81 84 SER A N 1
ATOM 631 C CA . SER A 1 84 ? 7.031 7.161 -5.404 1.00 65.81 84 SER A CA 1
ATOM 632 C C . SER A 1 84 ? 6.753 7.898 -4.087 1.00 65.81 84 SER A C 1
ATOM 634 O O . SER A 1 84 ? 6.053 8.910 -4.107 1.00 65.81 84 SER A O 1
ATOM 636 N N . ARG A 1 85 ? 7.182 7.370 -2.931 1.00 79.19 85 ARG A N 1
ATOM 637 C CA . ARG A 1 85 ? 6.841 7.912 -1.606 1.00 79.19 85 ARG A CA 1
ATOM 638 C C . ARG A 1 85 ? 8.059 8.033 -0.708 1.00 79.19 85 ARG A C 1
ATOM 640 O O . ARG A 1 85 ? 8.862 7.110 -0.598 1.00 79.19 85 ARG A O 1
ATOM 647 N N . THR A 1 86 ? 8.133 9.157 -0.009 1.00 87.56 86 THR A N 1
ATOM 648 C CA . THR A 1 86 ? 9.190 9.441 0.965 1.00 87.56 86 THR A CA 1
ATOM 649 C C . THR A 1 86 ? 8.904 8.767 2.307 1.00 87.56 86 THR A C 1
ATOM 651 O O . THR A 1 86 ? 7.762 8.409 2.620 1.00 87.56 86 THR A O 1
ATOM 654 N N . LEU A 1 87 ? 9.933 8.605 3.143 1.00 88.69 87 LEU A N 1
ATOM 655 C CA . LEU A 1 87 ? 9.767 8.071 4.498 1.00 88.69 87 LEU A CA 1
ATOM 656 C C . LEU A 1 87 ? 8.818 8.952 5.330 1.00 88.69 87 LEU A C 1
ATOM 658 O O . LEU A 1 87 ? 8.001 8.438 6.099 1.00 88.69 87 LEU A O 1
ATOM 662 N N . GLU A 1 88 ? 8.888 10.266 5.136 1.00 90.81 88 GLU A N 1
ATOM 663 C CA . GLU A 1 88 ? 8.029 11.272 5.752 1.00 90.81 88 GLU A CA 1
ATOM 664 C C . GLU A 1 88 ? 6.552 11.031 5.409 1.00 90.81 88 GLU A C 1
ATOM 666 O O . GLU A 1 88 ? 5.711 11.010 6.313 1.00 90.81 88 GLU A O 1
ATOM 671 N N . ASP A 1 89 ? 6.235 10.717 4.148 1.00 91.31 89 ASP A N 1
ATOM 672 C CA . ASP A 1 89 ? 4.866 10.398 3.723 1.00 91.31 89 ASP A CA 1
ATOM 673 C C . ASP A 1 89 ? 4.312 9.159 4.450 1.00 91.31 89 ASP A C 1
ATOM 675 O O . ASP A 1 89 ? 3.135 9.102 4.842 1.00 91.31 89 ASP A O 1
ATOM 679 N N . HIS A 1 90 ? 5.153 8.137 4.648 1.00 93.56 90 HIS A N 1
ATOM 680 C CA . HIS A 1 90 ? 4.783 6.947 5.417 1.00 93.56 90 HIS A CA 1
ATOM 681 C C . HIS A 1 90 ? 4.547 7.285 6.894 1.00 93.56 90 HIS A C 1
ATOM 683 O O . HIS A 1 90 ? 3.564 6.813 7.476 1.00 93.56 90 HIS A O 1
ATOM 689 N N . LEU A 1 91 ? 5.391 8.126 7.496 1.00 95.31 91 LEU A N 1
ATOM 690 C CA . LEU A 1 91 ? 5.225 8.575 8.881 1.00 95.31 91 LEU A CA 1
ATOM 691 C C . LEU A 1 91 ? 3.935 9.378 9.071 1.00 95.31 91 LEU A C 1
ATOM 693 O O . LEU A 1 91 ? 3.208 9.149 10.041 1.00 95.31 91 LEU A O 1
ATOM 697 N N . ASP A 1 92 ? 3.602 10.267 8.141 1.00 96.50 92 ASP A N 1
ATOM 698 C CA . ASP A 1 92 ? 2.368 11.051 8.199 1.00 96.50 92 ASP A CA 1
ATOM 699 C C . ASP A 1 92 ? 1.125 10.175 8.027 1.00 96.50 92 ASP A C 1
ATOM 701 O O . ASP A 1 92 ? 0.153 10.300 8.777 1.00 96.50 92 ASP A O 1
ATOM 705 N N . THR A 1 93 ? 1.190 9.177 7.143 1.00 96.44 93 THR A N 1
ATOM 706 C CA . THR A 1 93 ? 0.124 8.170 7.019 1.00 96.44 93 THR A CA 1
ATOM 707 C C . THR A 1 93 ? -0.048 7.372 8.318 1.00 96.44 93 THR A C 1
ATOM 709 O O . THR A 1 93 ? -1.174 7.099 8.739 1.00 96.44 93 THR A O 1
ATOM 712 N N . LEU A 1 94 ? 1.045 7.028 9.007 1.00 97.38 94 LEU A N 1
ATOM 713 C CA . LEU A 1 94 ? 0.993 6.328 10.292 1.00 97.38 94 LEU A CA 1
ATOM 714 C C . LEU A 1 94 ? 0.362 7.188 11.400 1.00 97.38 94 LEU A C 1
ATOM 716 O O . LEU A 1 94 ? -0.411 6.670 12.214 1.00 97.38 94 LEU A O 1
ATOM 720 N N . LYS A 1 95 ? 0.644 8.498 11.429 1.00 98.12 95 LYS A N 1
ATOM 721 C CA . LYS A 1 95 ? -0.019 9.444 12.345 1.00 98.12 95 LYS A CA 1
ATOM 722 C C . LYS A 1 95 ? -1.527 9.478 12.085 1.00 98.12 95 LYS A C 1
ATOM 724 O O . LYS A 1 95 ? -2.306 9.288 13.023 1.00 98.12 95 LYS A O 1
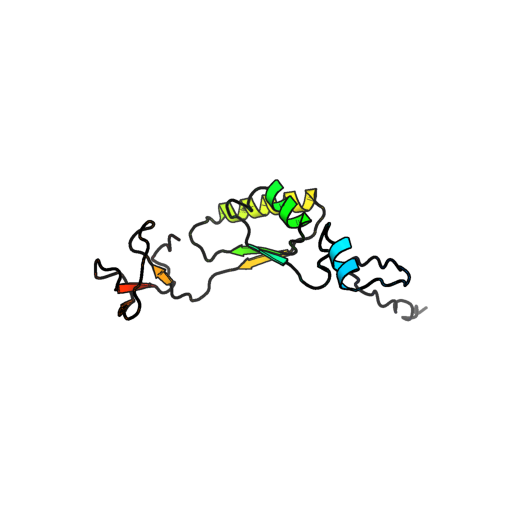ATOM 729 N N . ASN A 1 96 ? -1.931 9.600 10.821 1.00 98.25 96 ASN A N 1
ATOM 730 C CA . ASN A 1 96 ? -3.342 9.619 10.430 1.00 98.25 96 ASN A CA 1
ATOM 731 C C . ASN A 1 96 ? -4.053 8.297 10.756 1.00 98.25 96 ASN A C 1
ATOM 733 O O . ASN A 1 96 ? -5.180 8.304 11.253 1.00 98.25 96 ASN A O 1
ATOM 737 N N . LEU A 1 97 ? -3.386 7.155 10.555 1.00 98.12 97 LEU A N 1
ATOM 738 C CA . LEU A 1 97 ? -3.911 5.838 10.925 1.00 98.12 97 LEU A CA 1
ATOM 739 C C . LEU A 1 97 ? -4.130 5.727 12.437 1.00 98.12 97 LEU A C 1
ATOM 741 O O . LEU A 1 97 ? -5.168 5.226 12.873 1.00 98.12 97 LEU A O 1
ATOM 745 N N . ASN A 1 98 ? -3.185 6.208 13.248 1.00 98.00 98 ASN A N 1
ATOM 746 C CA . ASN A 1 98 ? -3.329 6.223 14.703 1.00 98.00 98 ASN A CA 1
ATOM 747 C C . ASN A 1 98 ? -4.510 7.089 15.151 1.00 98.00 98 ASN A C 1
ATOM 749 O O . ASN A 1 98 ? -5.256 6.697 16.056 1.00 98.00 98 ASN A O 1
ATOM 753 N N . GLU A 1 99 ? -4.716 8.236 14.510 1.00 98.25 99 GLU A N 1
ATOM 754 C CA . GLU A 1 99 ? -5.874 9.081 14.772 1.00 98.25 99 GLU A CA 1
ATOM 755 C C . GLU A 1 99 ? -7.187 8.392 14.369 1.00 98.25 99 GLU A C 1
ATOM 757 O O . GLU A 1 99 ? -8.104 8.287 15.190 1.00 98.25 99 GLU A O 1
ATOM 762 N N . ALA A 1 100 ? -7.260 7.829 13.161 1.00 98.00 100 ALA A N 1
ATOM 763 C CA . ALA A 1 100 ? -8.419 7.083 12.670 1.00 98.00 100 ALA A CA 1
ATOM 764 C C . ALA A 1 100 ? -8.764 5.898 13.590 1.00 98.00 100 ALA A C 1
ATOM 766 O O . ALA A 1 100 ? -9.926 5.690 13.949 1.00 98.00 100 ALA A O 1
ATOM 767 N N . ARG A 1 101 ? -7.750 5.168 14.074 1.00 97.38 101 ARG A N 1
ATOM 768 C CA . ARG A 1 101 ? -7.889 4.096 15.075 1.00 97.38 101 ARG A CA 1
ATOM 769 C C . ARG A 1 101 ? -8.513 4.613 16.372 1.00 97.38 101 ARG A C 1
ATOM 771 O O . ARG A 1 101 ? -9.408 3.983 16.937 1.00 97.38 101 ARG A O 1
ATOM 778 N N . ARG A 1 102 ? -8.062 5.776 16.864 1.00 96.62 102 ARG A N 1
ATOM 779 C CA . ARG A 1 102 ? -8.610 6.401 18.083 1.00 96.62 102 ARG A CA 1
ATOM 780 C C . ARG A 1 102 ? -10.048 6.884 17.901 1.00 96.62 102 ARG A C 1
ATOM 782 O O . ARG A 1 102 ? -10.810 6.768 18.868 1.00 96.62 102 ARG A O 1
ATOM 789 N N . ARG A 1 103 ? -10.404 7.399 16.717 1.00 96.94 103 ARG A N 1
ATOM 790 C CA . ARG A 1 103 ? -11.757 7.867 16.363 1.00 96.94 103 ARG A CA 1
ATOM 791 C C . ARG A 1 103 ? -12.741 6.704 16.219 1.00 96.94 103 ARG A C 1
ATOM 793 O O . ARG A 1 103 ? -13.820 6.737 16.798 1.00 96.94 103 ARG A O 1
ATOM 800 N N . THR A 1 104 ? -12.354 5.657 15.494 1.00 93.50 104 THR A N 1
ATOM 801 C CA . THR A 1 104 ? -13.232 4.518 15.176 1.00 93.50 104 THR A CA 1
ATOM 802 C C . THR A 1 104 ? -13.274 3.443 16.259 1.00 93.50 104 THR A C 1
ATOM 804 O O . THR A 1 104 ? -14.209 2.650 16.268 1.00 93.50 104 THR A O 1
ATOM 807 N N . LYS A 1 105 ? -12.277 3.379 17.154 1.00 94.75 105 LYS A N 1
ATOM 808 C CA . LYS A 1 105 ? -12.098 2.296 18.146 1.00 94.75 105 LYS A CA 1
ATOM 809 C C . LYS A 1 105 ? -11.905 0.900 17.531 1.00 94.75 105 LYS A C 1
ATOM 811 O O . LYS A 1 105 ? -12.115 -0.098 18.213 1.00 94.75 105 LYS A O 1
ATOM 816 N N . HIS A 1 106 ? -11.478 0.821 16.272 1.00 90.69 106 HIS A N 1
ATOM 817 C CA . HIS A 1 106 ? -11.135 -0.442 15.616 1.00 90.69 106 HIS A CA 1
ATOM 818 C C . HIS A 1 106 ? -9.644 -0.729 15.798 1.00 90.69 106 HIS A C 1
ATOM 820 O O . HIS A 1 106 ? -8.826 0.183 15.701 1.00 90.69 106 HIS A O 1
ATOM 826 N N . MET A 1 107 ? -9.270 -1.980 16.071 1.00 92.19 107 MET A N 1
ATOM 827 C CA . MET A 1 107 ? -7.858 -2.373 16.067 1.00 92.19 107 MET A CA 1
ATOM 828 C C . MET A 1 107 ? -7.381 -2.595 14.634 1.00 92.19 107 MET A C 1
ATOM 830 O O . MET A 1 107 ? -8.107 -3.160 13.823 1.00 92.19 107 MET A O 1
ATOM 834 N N . CYS A 1 108 ? -6.147 -2.191 14.347 1.00 95.12 108 CYS A N 1
ATOM 835 C CA . CYS A 1 108 ? -5.510 -2.407 13.056 1.00 95.12 108 CYS A CA 1
ATOM 836 C C . CYS A 1 108 ? -4.031 -2.716 13.280 1.00 95.12 108 CYS A C 1
ATOM 838 O O . CYS A 1 108 ? -3.344 -1.966 13.980 1.00 95.12 108 CYS A O 1
ATOM 840 N N . ALA A 1 109 ? -3.563 -3.837 12.733 1.00 97.31 109 ALA A N 1
ATOM 841 C CA . ALA A 1 109 ? -2.148 -4.185 12.736 1.00 97.31 109 ALA A CA 1
ATOM 842 C C . ALA A 1 109 ? -1.394 -3.370 11.679 1.00 97.31 109 ALA A C 1
ATOM 844 O O . ALA A 1 109 ? -1.956 -3.014 10.645 1.00 97.31 109 ALA A O 1
ATOM 845 N N . VAL A 1 110 ? -0.111 -3.114 11.912 1.00 97.00 110 VAL A N 1
ATOM 846 C CA . VAL A 1 110 ? 0.767 -2.461 10.934 1.00 97.00 110 VAL A CA 1
ATOM 847 C C . VAL A 1 110 ? 1.690 -3.513 10.336 1.00 97.00 110 VAL A C 1
ATOM 849 O O . VAL A 1 110 ? 2.340 -4.255 11.070 1.00 97.00 110 VAL A O 1
ATOM 852 N N . TYR A 1 111 ? 1.735 -3.572 9.009 1.00 95.50 111 TYR A N 1
ATOM 853 C CA . TYR A 1 111 ? 2.616 -4.446 8.250 1.00 95.50 111 TYR A CA 1
ATOM 854 C C . TYR A 1 111 ? 3.526 -3.608 7.353 1.00 95.50 111 TYR A C 1
ATOM 856 O O . TYR A 1 111 ? 3.052 -2.909 6.459 1.00 95.50 111 TYR A O 1
ATOM 864 N N . CYS A 1 112 ? 4.834 -3.686 7.589 1.00 93.00 112 CYS A N 1
ATOM 865 C CA . CYS A 1 112 ? 5.842 -3.024 6.768 1.00 93.00 112 CYS A CA 1
ATOM 866 C C . CYS A 1 112 ? 6.351 -4.000 5.706 1.00 93.00 112 CYS A C 1
ATOM 868 O O . CYS A 1 112 ? 7.037 -4.971 6.027 1.00 93.00 112 CYS A O 1
ATOM 870 N N . HIS A 1 113 ? 6.006 -3.747 4.447 1.00 89.8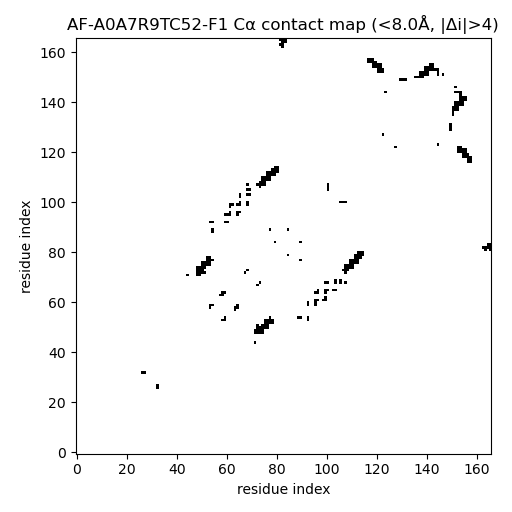1 113 HIS A N 1
ATOM 871 C CA . HIS A 1 113 ? 6.513 -4.500 3.312 1.00 89.81 113 HIS A CA 1
ATOM 872 C C . HIS A 1 113 ? 7.772 -3.823 2.778 1.00 89.81 113 HIS A C 1
ATOM 874 O O . HIS A 1 113 ? 7.705 -2.786 2.121 1.00 89.81 113 HIS A O 1
ATOM 880 N N . VAL A 1 114 ? 8.917 -4.414 3.100 1.00 84.81 114 VAL A N 1
ATOM 881 C CA . VAL A 1 114 ? 10.220 -4.000 2.580 1.00 84.81 114 VAL A CA 1
ATOM 882 C C . VAL A 1 114 ? 10.525 -4.735 1.280 1.00 84.81 114 VAL A C 1
ATOM 884 O O . VAL A 1 114 ? 10.077 -5.865 1.076 1.00 84.81 114 VAL A O 1
ATOM 887 N N . GLY A 1 115 ? 11.287 -4.088 0.403 1.00 75.06 115 GLY A N 1
ATOM 888 C CA . GLY A 1 115 ? 11.761 -4.713 -0.826 1.00 75.06 115 GLY A CA 1
ATOM 889 C C . GLY A 1 115 ? 12.721 -5.865 -0.576 1.00 75.06 115 GLY A C 1
ATOM 890 O O . GLY A 1 115 ? 13.345 -5.975 0.478 1.00 75.06 115 GLY A O 1
ATOM 891 N N . GLY A 1 116 ? 12.827 -6.723 -1.58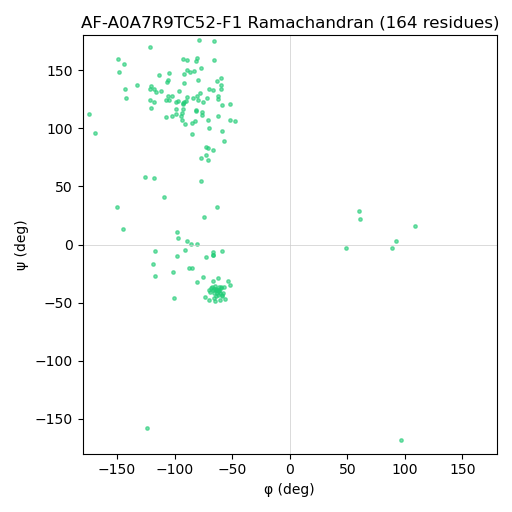4 1.00 72.12 116 GLY A N 1
ATOM 892 C CA . GLY A 1 116 ? 13.846 -7.761 -1.676 1.00 72.12 116 GLY A CA 1
ATOM 893 C C . GLY A 1 116 ? 14.636 -7.623 -2.972 1.00 72.12 116 GLY A C 1
ATOM 894 O O . GLY A 1 116 ? 14.650 -6.565 -3.602 1.00 72.12 116 GLY A O 1
ATOM 895 N N . ASN A 1 117 ? 15.257 -8.718 -3.402 1.00 73.38 117 ASN A N 1
ATOM 896 C CA . ASN A 1 117 ? 15.893 -8.787 -4.713 1.00 73.38 117 ASN A CA 1
ATOM 897 C C . ASN A 1 117 ? 14.806 -8.785 -5.795 1.00 73.38 117 ASN A C 1
ATOM 899 O O . ASN A 1 117 ? 14.172 -9.809 -6.047 1.00 73.38 117 ASN A O 1
ATOM 903 N N . VAL A 1 118 ? 14.574 -7.622 -6.400 1.00 70.81 118 VAL A N 1
ATOM 904 C CA . VAL A 1 118 ? 13.629 -7.434 -7.502 1.00 70.81 118 VAL A CA 1
ATOM 905 C C . VAL A 1 118 ? 14.429 -7.117 -8.757 1.00 70.81 118 VAL A C 1
ATOM 907 O O . VAL A 1 118 ? 15.317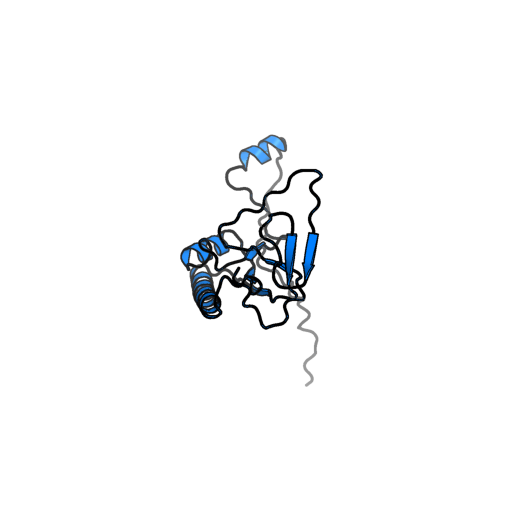 -6.269 -8.734 1.00 70.81 118 VAL A O 1
ATOM 910 N N . PHE A 1 119 ? 14.108 -7.810 -9.846 1.00 72.81 119 PHE A N 1
ATOM 911 C CA . PHE A 1 119 ? 14.559 -7.440 -11.181 1.00 72.81 119 PHE A CA 1
ATOM 912 C C . PHE A 1 119 ? 13.472 -6.579 -11.810 1.00 72.81 119 PHE A C 1
ATOM 914 O O . PHE A 1 119 ? 12.393 -7.081 -12.134 1.00 72.81 119 PHE A O 1
ATOM 921 N N . ALA A 1 120 ? 13.738 -5.283 -11.928 1.00 70.06 120 ALA A N 1
ATOM 922 C CA . ALA A 1 120 ? 12.793 -4.330 -12.487 1.00 70.06 120 ALA A CA 1
ATOM 923 C C . ALA A 1 120 ? 13.223 -3.917 -13.896 1.00 70.06 120 ALA A C 1
ATOM 925 O O . ALA A 1 120 ? 14.410 -3.725 -14.169 1.00 70.06 120 ALA A O 1
ATOM 926 N N . VAL A 1 121 ? 12.231 -3.765 -14.772 1.00 74.62 121 VAL A N 1
ATOM 927 C CA . VAL A 1 121 ? 12.396 -3.068 -16.046 1.00 74.62 121 VAL A CA 1
ATOM 928 C C . VAL A 1 121 ? 12.100 -1.594 -15.817 1.00 74.62 121 VAL A C 1
ATOM 930 O O . VAL A 1 121 ? 11.013 -1.264 -15.336 1.00 74.62 121 VAL A O 1
ATOM 933 N N . SER A 1 122 ? 13.016 -0.710 -16.205 1.00 64.38 122 SER A N 1
ATOM 934 C CA . SER A 1 122 ? 12.745 0.727 -16.219 1.00 64.38 122 SER A CA 1
ATOM 935 C C . SER A 1 122 ? 12.209 1.176 -17.580 1.00 64.38 122 SER A C 1
ATOM 937 O O . SER A 1 122 ? 12.543 0.639 -18.639 1.00 64.38 122 SER A O 1
ATOM 939 N N . LYS A 1 123 ? 11.322 2.172 -17.552 1.00 66.50 123 LYS A N 1
ATOM 940 C CA . LYS A 1 123 ? 10.886 2.875 -18.761 1.00 66.50 123 LYS A CA 1
ATOM 941 C C . LYS A 1 123 ? 11.858 4.008 -19.048 1.00 66.50 123 LYS A C 1
ATOM 943 O O . LYS A 1 123 ? 12.341 4.651 -18.124 1.00 66.50 123 LYS A O 1
ATOM 948 N N . ARG A 1 124 ? 12.051 4.327 -20.330 1.00 62.91 124 ARG A N 1
ATOM 949 C CA . ARG A 1 124 ? 12.886 5.467 -20.738 1.00 62.91 124 ARG A CA 1
ATOM 950 C C . ARG A 1 124 ? 12.359 6.808 -20.213 1.00 62.91 124 ARG A C 1
ATOM 952 O O . ARG A 1 124 ? 13.145 7.682 -19.883 1.00 62.91 124 ARG A O 1
ATOM 959 N N . THR A 1 125 ? 11.037 6.990 -20.164 1.00 62.47 125 THR A N 1
ATOM 960 C CA . THR A 1 125 ? 10.396 8.198 -19.612 1.00 62.47 125 THR A CA 1
ATOM 961 C C . THR A 1 125 ? 9.093 7.838 -18.893 1.00 62.47 125 THR A C 1
ATOM 963 O O . THR A 1 125 ? 8.472 6.821 -19.224 1.00 62.47 125 THR A O 1
ATOM 966 N N . LYS A 1 126 ? 8.660 8.680 -17.938 1.00 62.50 126 LYS A N 1
ATOM 967 C CA . LYS A 1 126 ? 7.449 8.460 -17.119 1.00 62.50 126 LYS A CA 1
ATOM 968 C C . LYS A 1 126 ? 6.177 8.281 -17.968 1.00 62.50 126 LYS A C 1
ATOM 970 O O . LYS A 1 126 ? 5.372 7.400 -17.675 1.00 62.50 126 LYS A O 1
ATOM 975 N N . ASP A 1 127 ? 6.059 9.014 -19.077 1.00 66.38 127 ASP A N 1
ATOM 976 C CA . ASP A 1 127 ? 4.862 9.011 -19.936 1.00 66.38 127 ASP A CA 1
ATOM 977 C C . ASP A 1 127 ? 4.886 7.989 -21.082 1.00 66.38 127 ASP A C 1
ATOM 979 O O . ASP A 1 127 ? 3.893 7.824 -21.796 1.00 66.38 127 ASP A O 1
ATOM 983 N N . THR A 1 128 ? 5.986 7.257 -21.287 1.00 69.38 128 THR A N 1
ATOM 984 C CA . THR A 1 128 ? 6.026 6.280 -22.385 1.00 69.38 128 THR A CA 1
ATOM 985 C C . THR A 1 128 ? 5.230 5.031 -22.018 1.00 69.38 128 THR A C 1
ATOM 987 O O . THR A 1 128 ? 5.591 4.251 -21.128 1.00 69.38 128 THR A O 1
ATOM 990 N N . ARG A 1 129 ? 4.135 4.798 -22.745 1.00 70.19 129 ARG A N 1
ATOM 991 C CA . ARG A 1 129 ? 3.412 3.529 -22.707 1.00 70.19 129 ARG A CA 1
ATOM 992 C C . ARG A 1 129 ? 4.115 2.531 -23.620 1.00 70.19 129 ARG A C 1
ATOM 994 O O . ARG A 1 129 ? 4.149 2.717 -24.830 1.00 70.19 129 ARG A O 1
ATOM 1001 N N . VAL A 1 130 ? 4.647 1.463 -23.036 1.00 75.25 130 VAL A N 1
ATOM 1002 C CA . VAL A 1 130 ? 5.202 0.349 -23.809 1.00 75.25 130 VAL A CA 1
ATOM 1003 C C . VAL A 1 130 ? 4.042 -0.529 -24.272 1.00 75.25 130 VAL A C 1
ATOM 1005 O O . VAL A 1 130 ? 3.220 -0.954 -23.458 1.00 75.25 130 VAL A O 1
ATOM 1008 N N . ALA A 1 131 ? 3.944 -0.747 -25.579 1.00 82.12 131 ALA A N 1
ATOM 1009 C CA . ALA A 1 131 ? 2.945 -1.607 -26.194 1.00 82.12 131 ALA A CA 1
ATOM 1010 C C . ALA A 1 131 ? 3.663 -2.708 -26.974 1.00 82.12 131 ALA A C 1
ATOM 1012 O O . ALA A 1 131 ? 4.599 -2.425 -27.717 1.00 82.12 131 ALA A O 1
ATOM 1013 N N . PHE A 1 132 ? 3.210 -3.947 -26.802 1.00 83.69 132 PHE A N 1
ATOM 1014 C CA . PHE A 1 132 ? 3.756 -5.106 -27.497 1.00 83.69 132 PHE A CA 1
ATOM 1015 C C . PHE A 1 132 ? 2.714 -5.683 -28.448 1.00 83.69 132 PHE A C 1
ATOM 1017 O O . PHE A 1 132 ? 1.515 -5.678 -28.159 1.00 83.69 132 PHE A O 1
ATOM 1024 N N . THR A 1 133 ? 3.183 -6.206 -29.572 1.00 90.94 133 THR A N 1
ATOM 1025 C CA . THR A 1 133 ? 2.383 -6.943 -30.548 1.00 90.94 133 THR A CA 1
ATOM 1026 C C . THR A 1 133 ? 2.670 -8.438 -30.437 1.00 90.94 133 THR A C 1
ATOM 1028 O O . THR A 1 133 ? 3.770 -8.859 -30.077 1.00 90.94 133 THR A O 1
ATOM 1031 N N . ALA A 1 134 ? 1.663 -9.270 -30.701 1.00 92.62 134 ALA A N 1
ATOM 1032 C CA . ALA A 1 134 ? 1.836 -10.718 -30.647 1.00 92.62 134 ALA A CA 1
ATOM 1033 C C . ALA A 1 134 ? 2.871 -11.168 -31.694 1.00 92.62 134 ALA A C 1
ATOM 1035 O O . ALA A 1 134 ? 2.757 -10.821 -32.867 1.00 92.62 134 ALA A O 1
ATOM 1036 N N . GLY A 1 135 ? 3.876 -11.936 -31.264 1.00 92.44 135 GLY A N 1
ATOM 1037 C CA . GLY A 1 135 ? 4.987 -12.378 -32.117 1.00 92.44 135 GLY A CA 1
ATOM 1038 C C . GLY A 1 135 ? 6.181 -11.416 -32.174 1.00 92.44 135 GLY A C 1
ATOM 1039 O O . GLY A 1 135 ? 7.194 -11.754 -32.783 1.00 92.44 135 GLY A O 1
ATOM 1040 N N . GLN A 1 136 ? 6.104 -10.253 -31.522 1.00 89.88 136 GLN A N 1
ATOM 1041 C CA . GLN A 1 136 ? 7.233 -9.333 -31.388 1.00 89.88 136 GLN A CA 1
ATOM 1042 C C . GLN A 1 136 ? 8.331 -9.943 -30.514 1.00 89.88 136 GLN A C 1
ATOM 1044 O O . GLN A 1 136 ? 8.068 -10.465 -29.430 1.00 89.88 136 GLN A O 1
ATOM 1049 N N . THR A 1 137 ? 9.576 -9.855 -30.981 1.00 88.38 137 THR A N 1
ATOM 1050 C CA . THR A 1 137 ? 10.747 -10.233 -30.185 1.00 88.38 137 THR A CA 1
ATOM 1051 C C . THR A 1 137 ? 11.148 -9.056 -29.304 1.00 88.38 137 THR A C 1
ATOM 1053 O O . THR A 1 137 ? 11.359 -7.959 -29.811 1.00 88.38 137 THR A O 1
ATOM 1056 N N . VAL A 1 138 ? 11.257 -9.290 -27.996 1.00 85.88 138 VAL A N 1
ATOM 1057 C CA . VAL A 1 138 ? 11.690 -8.292 -27.010 1.00 85.88 138 VAL A CA 1
ATOM 1058 C C . VAL A 1 138 ? 13.003 -8.757 -26.390 1.00 85.88 138 VAL A C 1
ATOM 1060 O O . VAL A 1 138 ? 13.119 -9.905 -25.964 1.00 85.88 138 VAL A O 1
ATOM 1063 N N . THR A 1 139 ? 13.989 -7.870 -26.337 1.00 83.38 139 THR A N 1
ATOM 1064 C CA . THR A 1 139 ? 15.308 -8.129 -25.753 1.00 83.38 139 THR A CA 1
ATOM 1065 C C . THR A 1 139 ? 15.396 -7.489 -24.373 1.00 83.38 139 THR A C 1
ATOM 1067 O O . THR A 1 139 ? 15.141 -6.298 -24.217 1.00 83.38 139 THR A O 1
ATOM 1070 N N . LEU A 1 140 ? 15.784 -8.266 -23.364 1.00 81.94 140 LEU A N 1
ATOM 1071 C CA . LEU A 1 140 ? 16.080 -7.749 -22.028 1.00 81.94 140 LEU A CA 1
ATOM 1072 C C . LEU A 1 140 ? 17.593 -7.579 -21.888 1.00 81.94 140 LEU A C 1
ATOM 1074 O O . LEU A 1 140 ? 18.338 -8.543 -22.067 1.00 81.94 140 LEU A O 1
ATOM 1078 N N . THR A 1 141 ? 18.052 -6.371 -21.573 1.00 76.50 141 THR A N 1
ATOM 1079 C CA . THR A 1 141 ? 19.485 -6.056 -21.446 1.00 76.50 141 THR A CA 1
ATOM 1080 C C . THR A 1 141 ? 19.802 -5.557 -20.047 1.00 76.50 141 THR A C 1
ATOM 1082 O O . THR A 1 141 ? 19.077 -4.724 -19.523 1.00 76.50 141 THR A O 1
ATOM 1085 N N . HIS A 1 142 ? 20.891 -6.020 -19.438 1.00 76.94 142 HIS A N 1
ATOM 1086 C CA . HIS A 1 142 ? 21.342 -5.500 -18.145 1.00 76.94 142 HIS A CA 1
ATOM 1087 C C . HIS A 1 142 ? 22.051 -4.144 -18.316 1.00 76.94 142 HIS A C 1
ATOM 1089 O O . HIS A 1 142 ? 22.969 -4.045 -19.130 1.00 76.94 142 HIS A O 1
ATOM 1095 N N . GLY A 1 143 ? 21.669 -3.130 -17.531 1.00 66.31 143 GLY A N 1
ATOM 1096 C CA . GLY A 1 143 ? 22.259 -1.780 -17.572 1.00 66.31 143 GLY A CA 1
ATOM 1097 C C . GLY A 1 143 ? 21.476 -0.759 -18.413 1.00 66.31 143 GLY A C 1
ATOM 1098 O O . GLY A 1 143 ? 20.329 -1.002 -18.788 1.00 66.31 143 GLY A O 1
ATOM 1099 N N . ALA A 1 144 ? 22.084 0.405 -18.680 1.00 57.84 144 ALA A N 1
ATOM 1100 C CA . ALA A 1 144 ? 21.436 1.518 -19.382 1.00 57.84 144 ALA A CA 1
ATOM 1101 C C . ALA A 1 144 ? 20.969 1.117 -20.800 1.00 57.84 144 ALA A C 1
ATOM 1103 O O . ALA A 1 144 ? 21.717 0.447 -21.521 1.00 57.84 144 ALA A O 1
ATOM 1104 N N . PRO A 1 145 ? 19.751 1.517 -21.223 1.00 57.38 145 PRO A N 1
ATOM 1105 C CA . PRO A 1 145 ? 19.204 1.120 -22.514 1.00 57.38 145 PRO A CA 1
ATOM 1106 C C . PRO A 1 145 ? 20.077 1.655 -23.653 1.00 57.38 145 PRO A C 1
ATOM 1108 O O . PRO A 1 145 ? 20.316 2.854 -23.758 1.00 57.38 145 PRO A O 1
ATOM 1111 N N . THR A 1 146 ? 20.539 0.765 -24.530 1.00 53.47 146 THR A N 1
ATOM 1112 C CA . THR A 1 146 ? 21.401 1.104 -25.675 1.00 53.47 146 THR A CA 1
ATOM 1113 C C . THR A 1 146 ? 20.631 1.452 -26.950 1.00 53.47 146 THR A C 1
ATOM 1115 O O . THR A 1 146 ? 21.259 1.697 -27.978 1.00 53.47 146 THR A O 1
ATOM 1118 N N . CYS A 1 147 ? 19.292 1.484 -26.936 1.00 48.25 147 CYS A N 1
ATOM 1119 C CA . CYS A 1 147 ? 18.526 1.838 -28.132 1.00 48.25 147 CYS A CA 1
ATOM 1120 C C . CYS A 1 147 ? 17.185 2.537 -27.853 1.00 48.25 147 CYS A C 1
ATOM 1122 O O . CYS A 1 147 ? 16.609 2.439 -26.770 1.00 48.25 147 CYS A O 1
ATOM 1124 N N . ASP A 1 148 ? 16.688 3.234 -28.879 1.00 55.50 148 ASP A N 1
ATOM 1125 C CA . ASP A 1 148 ? 15.510 4.107 -28.826 1.00 55.50 148 ASP A CA 1
ATOM 1126 C C . ASP A 1 148 ? 14.157 3.393 -29.048 1.00 55.50 148 ASP A C 1
ATOM 1128 O O . ASP A 1 148 ? 13.110 4.051 -29.035 1.00 55.50 148 ASP A O 1
ATOM 1132 N N . GLY A 1 149 ? 14.152 2.071 -29.258 1.00 57.25 149 GLY A N 1
ATOM 1133 C CA . GLY A 1 149 ? 12.961 1.284 -29.612 1.00 57.25 149 GLY A CA 1
ATOM 1134 C C . GLY A 1 149 ? 12.210 0.672 -28.421 1.00 57.25 149 GLY A C 1
ATOM 1135 O O . GLY A 1 149 ? 12.773 0.468 -27.352 1.00 57.25 149 GLY A O 1
ATOM 1136 N N . SER A 1 150 ? 10.934 0.318 -28.622 1.00 61.69 150 SER A N 1
ATOM 1137 C CA . SER A 1 150 ? 10.078 -0.396 -27.647 1.00 61.69 150 SER A CA 1
ATOM 1138 C C . SER A 1 150 ? 10.518 -1.831 -27.341 1.00 61.69 150 SER A C 1
ATOM 1140 O O . SER A 1 150 ? 9.958 -2.479 -26.457 1.00 61.69 150 SER A O 1
ATOM 1142 N N . ASP A 1 151 ? 11.484 -2.330 -28.106 1.00 67.12 151 ASP A N 1
ATOM 1143 C CA . ASP A 1 151 ? 11.792 -3.752 -28.221 1.00 67.12 151 ASP A CA 1
ATOM 1144 C C . ASP A 1 151 ? 12.960 -4.155 -27.323 1.00 67.12 151 ASP A C 1
ATOM 1146 O O . ASP A 1 151 ? 13.224 -5.343 -27.166 1.00 67.12 151 ASP A O 1
ATOM 1150 N N . VAL A 1 152 ? 13.658 -3.185 -26.725 1.00 66.44 152 VAL A N 1
ATOM 1151 C CA . VAL A 1 152 ? 14.741 -3.439 -25.777 1.00 66.44 152 VAL A CA 1
ATOM 1152 C C . VAL A 1 152 ? 14.416 -2.780 -24.454 1.00 66.44 152 VAL A C 1
ATOM 1154 O O . VAL A 1 152 ? 14.160 -1.579 -24.383 1.00 66.44 152 VAL A O 1
ATOM 1157 N N . LEU A 1 153 ? 14.428 -3.585 -23.400 1.00 70.38 153 LEU A N 1
ATOM 1158 C CA . LEU A 1 153 ? 14.080 -3.150 -22.060 1.00 70.38 153 LEU A CA 1
ATOM 1159 C C . LEU A 1 153 ? 15.288 -3.308 -21.131 1.00 70.38 153 LEU A C 1
ATOM 1161 O O . LEU A 1 153 ? 15.806 -4.424 -20.993 1.00 70.38 153 LEU A O 1
ATOM 1165 N N . PRO A 1 154 ? 15.738 -2.216 -20.492 1.00 66.75 154 PRO A N 1
ATOM 1166 C CA . PRO A 1 154 ? 16.812 -2.280 -19.520 1.00 66.75 154 PRO A CA 1
ATOM 1167 C C . PRO A 1 154 ? 16.327 -2.986 -18.251 1.00 66.75 154 PRO A C 1
ATOM 1169 O O . PRO A 1 154 ? 15.248 -2.701 -17.734 1.00 66.75 154 PRO A O 1
ATOM 1172 N N . MET A 1 155 ? 17.146 -3.904 -17.754 1.00 64.94 155 MET A N 1
ATOM 1173 C CA . MET A 1 155 ? 16.973 -4.616 -16.497 1.00 64.94 155 MET A CA 1
ATOM 1174 C C . MET A 1 155 ? 17.989 -4.079 -15.495 1.00 64.94 155 MET A C 1
ATOM 1176 O O . MET A 1 155 ? 19.197 -4.124 -15.750 1.00 64.94 155 MET A O 1
ATOM 1180 N N . GLY A 1 156 ? 17.500 -3.615 -14.349 1.00 60.22 156 GLY A N 1
ATOM 1181 C CA . GLY A 1 156 ? 18.329 -3.268 -13.198 1.00 60.22 156 GLY A CA 1
ATOM 1182 C C . GLY A 1 156 ? 18.195 -4.309 -12.089 1.00 60.22 156 GLY A C 1
ATOM 1183 O O . GLY A 1 156 ? 17.096 -4.806 -11.821 1.00 60.22 156 GLY A O 1
ATOM 1184 N N . SER A 1 157 ? 19.310 -4.641 -11.434 1.00 52.12 157 SER A N 1
ATOM 1185 C CA . SER A 1 157 ? 19.289 -5.161 -10.064 1.00 52.12 157 SER A CA 1
ATOM 1186 C C . SER A 1 157 ? 19.217 -3.990 -9.086 1.00 52.12 157 SER A C 1
ATOM 1188 O O . SER A 1 157 ? 19.784 -2.940 -9.367 1.00 52.12 157 SER A O 1
ATOM 1190 N N . ASN A 1 158 ? 18.587 -4.178 -7.921 1.00 48.38 158 ASN A N 1
ATOM 1191 C CA . ASN A 1 158 ? 18.499 -3.201 -6.815 1.00 48.38 158 ASN A CA 1
ATOM 1192 C C . ASN A 1 158 ? 19.864 -2.827 -6.172 1.00 48.38 158 ASN A C 1
ATOM 1194 O O . ASN A 1 158 ? 19.951 -2.575 -4.971 1.00 48.38 158 ASN A O 1
ATOM 1198 N N . SER A 1 159 ? 20.957 -2.819 -6.931 1.00 39.22 159 SER A N 1
ATOM 1199 C CA . SER A 1 159 ? 22.283 -2.374 -6.516 1.00 39.22 159 SER A CA 1
ATOM 1200 C C . SER A 1 159 ? 22.339 -0.844 -6.488 1.00 39.22 159 SER A C 1
ATOM 1202 O O . SER A 1 159 ? 22.889 -0.239 -7.394 1.00 39.22 159 SER A O 1
ATOM 1204 N N . VAL A 1 160 ? 21.709 -0.266 -5.460 1.00 40.31 160 VAL A N 1
ATOM 1205 C CA . VAL A 1 160 ? 22.086 0.915 -4.643 1.00 40.31 160 VAL A CA 1
ATOM 1206 C C . VAL A 1 160 ? 22.521 2.235 -5.325 1.00 40.31 160 VAL A C 1
ATOM 1208 O O . VAL A 1 160 ? 22.707 3.210 -4.609 1.00 40.31 160 VAL A O 1
ATOM 1211 N N . GLU A 1 161 ? 22.625 2.355 -6.647 1.00 41.41 161 GLU A N 1
ATOM 1212 C CA . GLU A 1 161 ? 23.135 3.592 -7.277 1.00 41.41 161 GLU A CA 1
ATOM 1213 C C . GLU A 1 161 ? 22.155 4.308 -8.208 1.00 41.41 161 GLU A C 1
ATOM 1215 O O . GLU A 1 161 ? 22.312 5.506 -8.423 1.00 41.41 161 GLU A O 1
ATOM 1220 N N . ASP A 1 162 ? 21.093 3.644 -8.657 1.00 41.09 162 ASP A N 1
ATOM 1221 C CA . ASP A 1 162 ? 20.041 4.300 -9.429 1.00 41.09 162 ASP A CA 1
ATOM 1222 C C . ASP A 1 162 ? 18.793 4.430 -8.554 1.00 41.09 162 ASP A C 1
ATOM 1224 O O . ASP A 1 162 ? 18.149 3.433 -8.213 1.00 41.09 162 ASP A O 1
ATOM 1228 N N . GLU A 1 163 ? 18.467 5.664 -8.158 1.00 39.12 163 GLU A N 1
ATOM 1229 C CA . GLU A 1 163 ? 17.155 6.021 -7.617 1.00 39.12 163 GLU A CA 1
ATOM 1230 C C . GLU A 1 163 ? 16.081 5.438 -8.542 1.00 39.12 163 GLU A C 1
ATOM 1232 O O . GLU A 1 163 ? 15.866 5.898 -9.665 1.00 39.12 163 GLU A O 1
ATOM 1237 N N . LEU A 1 164 ? 15.424 4.373 -8.083 1.00 41.91 164 LEU A N 1
ATOM 1238 C CA . LEU A 1 164 ? 14.270 3.814 -8.764 1.00 41.91 164 LEU A CA 1
ATOM 1239 C C . LEU A 1 164 ? 13.093 4.761 -8.547 1.00 41.91 164 LEU A C 1
ATOM 1241 O O . LEU A 1 164 ? 12.279 4.587 -7.642 1.00 41.91 164 LEU A O 1
ATOM 1245 N N . ASP A 1 165 ? 13.041 5.774 -9.398 1.00 35.91 165 ASP A N 1
ATOM 1246 C CA . ASP A 1 165 ? 11.962 6.739 -9.516 1.00 35.91 165 ASP A CA 1
ATOM 1247 C C . ASP A 1 165 ? 10.738 6.028 -10.134 1.00 35.91 165 ASP A C 1
ATOM 1249 O O . ASP A 1 165 ? 10.532 6.028 -11.352 1.00 35.91 165 ASP A O 1
ATOM 1253 N N . PHE A 1 166 ? 9.964 5.330 -9.294 1.00 44.62 166 PHE A N 1
ATOM 1254 C CA . PHE A 1 166 ? 8.659 4.767 -9.667 1.00 44.62 166 PHE A CA 1
ATOM 1255 C C . PHE A 1 166 ? 7.557 5.812 -9.538 1.00 44.62 166 PHE A C 1
ATOM 1257 O O . PHE A 1 166 ? 7.530 6.514 -8.504 1.00 44.62 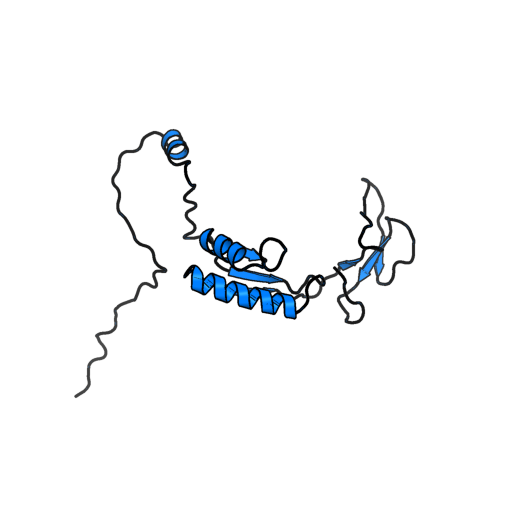166 PHE A O 1
#

Nearest PDB structures (foldseek):
  4yng-assembly1_B  TM=6.905E-01  e=1.035E-04  Escherichia coli
  3eoe-assembly1_A  TM=6.950E-01  e=8.926E-04  Toxoplasma gondii
  6wp5-assembly1_D-2  TM=8.011E-01  e=6.364E-03  Homo sapiens
  3cc1-assembly1_A-2  TM=5.077E-01  e=6.636E-02  Halalkalibacterium halodurans C-125
  5b48-assembly1_C  TM=3.806E-01  e=1.149E+00  Sulfurisphaera tokodaii str. 7

InterPro domains:
  IPR001697 Pyruvate kinase [PTHR11817] (35-146)
  IPR015793 Pyruvate kinase, barrel [PF00224] (47-142)
  IPR015813 Pyruvate/Phosphoenolpyruvate kinase-like domain superfamily [SSF51621] (34-119)
  IPR040442 Pyruvate kinase-like domain superfamily [G3DSA:3.20.20.60] (46-154)

Foldseek 3Di:
DDDDPPDPPPPPPPDPDDDDDDDDDDDDDPVCVVVVPPPDPPPVLVPPADEDEALPPQHQALVSLLVCLVVHHAEYEHEPPALQDDPVSVVSSVVSNVNSCVVNVGHYHYHYHDDDWDWDWDDPDPPDDQDDDPPQAAAEDEDDDPDDDSRYTYIYTPPDDDSPND

pLDDT: mean 70.41, std 22.46, range [33.19, 98.25]

Mean predicted aligned error: 16.03 Å

Sequence (166 aa):
PVRSWNQFSGLFPGTNGLRKQKNDESHGSLAEIVMAESAKSKINYDKCKVIATIGGPLSHTVDQLSDLLRAGMACARFDFTTGSRTLEDHLDTLKNLNEARRRTKHMCAVYCHVGGNVFAVSKRTKDTRVAFTAGQTVTLTHGAPTCDGSDVLPMGSNSVEDELDF

Solvent-accessible surface area (backbone atoms only — not comparable to full-atom values): 10874 Å² total; per-residue (Å²): 139,84,81,76,91,83,82,82,84,74,80,75,76,89,65,89,80,78,82,86,76,89,84,82,94,80,86,72,57,72,67,59,54,58,61,72,50,68,85,59,82,78,67,73,60,89,77,61,79,39,72,41,80,46,57,47,97,83,34,38,50,40,65,45,38,31,50,43,43,75,73,52,40,39,25,44,28,42,70,64,66,52,51,68,60,55,71,64,56,53,52,52,26,52,53,26,45,54,49,17,31,67,74,68,71,50,75,62,47,83,40,81,44,71,66,73,97,50,81,44,73,62,70,96,46,95,82,65,80,85,78,85,59,94,89,63,77,69,46,81,39,82,49,83,69,90,64,96,54,90,41,54,40,21,35,43,68,80,70,91,76,71,84,62,83,82

Secondary structure (DSSP, 8-state):
----S-S---------S------------HHHHHHHTTTS----TTTPPEEEE-SSTTSSSHHHHHHHHHTTEEEEEEE-S-TTS-HHHHHHHHHHHHHHHHHH----EEEEE---S-EEEPPSSTT------TT---EEEESS---SSTTEEEEEE--SSS----